Protein AF-A0A7V0ZII3-F1 (afdb_monomer)

Solvent-accessible surface area (backbone atoms only — not comparable to full-atom values): 7902 Å² total; per-residue (Å²): 130,87,81,86,51,35,45,37,91,90,30,89,72,32,81,41,67,61,47,68,81,78,48,69,80,78,48,57,56,82,49,36,37,52,38,27,61,57,27,23,54,52,50,52,54,40,45,78,70,69,39,62,24,48,25,41,31,48,4,58,27,34,44,75,68,37,43,76,84,37,81,92,17,68,93,35,63,14,68,70,0,22,47,51,73,52,56,66,39,52,44,47,34,46,57,96,53,65,54,68,77,42,32,41,32,38,67,34,35,87,34,29,70,58,55,50,51,41,52,43,53,47,34,43,77,69,76,35,58,65,91,49,56,43,69,46,68,57,61,59,82,83,119

Secondary structure (DSSP, 8-state):
-PPP-TTSTT-TT-SSSSGGGT-PPP-EEEE--S-HHHHHHHHHHHHHTT--EEEEEBPHHHHHT--TTSGGGTTTTTTSSB--SSHHHHHHHTTT--TTTSEEEEE-STTHHHHHHHHHHHHHHTT--GGG--EEE---S--

Nearest PDB structures (foldseek):
  4r3u-assembly2_B-3  TM=9.832E-01  e=4.058E-17  Aquincola tertiaricarbonis
  4r3u-assembly1_A-2  TM=9.835E-01  e=4.944E-17  Aquincola tertiaricarbonis
  8gju-assembly2_H  TM=9.829E-01  e=1.971E-16  Homo sapiens
  8gju-assembly2_L  TM=9.815E-01  e=2.925E-16  Homo sapiens
  8gju-assembly1_J  TM=9.830E-01  e=4.343E-16  Homo sapiens

Structure (mmCIF, N/CA/C/O backbone):
data_AF-A0A7V0ZII3-F1
#
_entry.id   AF-A0A7V0ZII3-F1
#
loop_
_atom_site.group_PDB
_atom_site.id
_atom_site.type_symbol
_atom_site.label_atom_id
_atom_site.label_alt_id
_atom_site.label_comp_id
_atom_site.label_asym_id
_atom_site.label_entity_id
_atom_site.label_seq_id
_atom_site.pdbx_PDB_ins_code
_atom_site.Cartn_x
_atom_site.Cartn_y
_atom_site.Cartn_z
_atom_site.occupancy
_atom_site.B_iso_or_equiv
_atom_site.auth_seq_id
_atom_site.auth_comp_id
_atom_site.auth_asym_id
_atom_site.auth_atom_id
_atom_site.pdbx_PDB_model_num
ATOM 1 N N . MET A 1 1 ? -6.774 13.533 42.116 1.00 66.19 1 MET A N 1
ATOM 2 C CA . MET A 1 1 ? -6.678 13.582 40.642 1.00 66.19 1 MET A CA 1
ATOM 3 C C . MET A 1 1 ? -7.748 12.672 40.071 1.00 66.19 1 MET A C 1
ATOM 5 O O . MET A 1 1 ? -7.823 11.521 40.484 1.00 66.19 1 MET A O 1
ATOM 9 N N . THR A 1 2 ? -8.607 13.192 39.198 1.00 77.25 2 THR A N 1
ATOM 10 C CA . THR A 1 2 ? -9.592 12.399 38.452 1.00 77.25 2 THR A CA 1
ATOM 11 C C . THR A 1 2 ? -8.835 11.398 37.584 1.00 77.25 2 THR A C 1
ATOM 13 O O . THR A 1 2 ? -7.893 11.774 36.891 1.00 77.25 2 THR A O 1
ATOM 16 N N . ARG A 1 3 ? -9.179 10.112 37.667 1.00 82.94 3 ARG A N 1
ATOM 17 C CA . ARG A 1 3 ? -8.496 9.080 36.885 1.00 82.94 3 ARG A CA 1
ATOM 18 C C . ARG A 1 3 ? -8.905 9.226 35.421 1.00 82.94 3 ARG A C 1
ATOM 20 O O . ARG A 1 3 ? -10.087 9.141 35.112 1.00 82.94 3 ARG A O 1
ATOM 27 N N . GLU A 1 4 ? -7.933 9.432 34.543 1.00 93.62 4 GLU A N 1
ATOM 28 C CA . GLU A 1 4 ? -8.178 9.498 33.102 1.00 93.62 4 GLU A CA 1
ATOM 29 C C . GLU A 1 4 ? -8.698 8.153 32.569 1.00 93.62 4 GLU A C 1
ATOM 31 O O . GLU A 1 4 ? -8.252 7.076 33.000 1.00 93.62 4 GLU A O 1
ATOM 36 N N . ASN A 1 5 ? -9.621 8.229 31.608 1.00 95.56 5 ASN A N 1
ATOM 37 C CA . ASN A 1 5 ? -10.209 7.082 30.922 1.00 95.56 5 ASN A CA 1
ATOM 38 C C . ASN A 1 5 ? -9.689 6.991 29.476 1.00 95.56 5 ASN A C 1
ATOM 40 O O . ASN A 1 5 ? -9.517 8.024 28.829 1.00 95.56 5 ASN A O 1
ATOM 44 N N . PRO A 1 6 ? -9.444 5.780 28.944 1.00 96.75 6 PRO A N 1
ATOM 45 C CA . PRO A 1 6 ? -9.131 5.611 27.526 1.00 96.75 6 PRO A CA 1
ATOM 46 C C . PRO A 1 6 ? -10.315 6.059 26.650 1.00 96.75 6 PRO A C 1
ATOM 48 O O . PRO A 1 6 ? -11.472 5.993 27.067 1.00 96.75 6 PRO A O 1
ATOM 51 N N . GLY A 1 7 ? -10.035 6.526 25.433 1.00 96.25 7 GLY A N 1
ATOM 52 C CA . GLY A 1 7 ? -11.048 7.054 24.511 1.00 96.25 7 GLY A CA 1
ATOM 53 C C . GLY A 1 7 ? -11.572 8.453 24.857 1.00 96.25 7 GLY A C 1
ATOM 54 O O . GLY A 1 7 ? -12.510 8.918 24.216 1.00 96.25 7 GLY A O 1
ATOM 55 N N . GLN A 1 8 ? -10.984 9.131 25.846 1.00 97.12 8 GLN A N 1
ATOM 56 C CA . GLN A 1 8 ? -11.331 10.500 26.231 1.00 97.12 8 GLN A CA 1
ATOM 57 C C . GLN A 1 8 ? -10.076 11.373 26.249 1.00 97.12 8 GLN A C 1
ATOM 59 O O . GLN A 1 8 ? -9.011 10.903 26.653 1.00 97.12 8 GLN A O 1
ATOM 64 N N . PHE A 1 9 ? -10.200 12.639 25.831 1.00 96.00 9 PHE A N 1
ATOM 65 C CA . PHE A 1 9 ? -9.117 13.624 25.927 1.00 96.00 9 PHE A CA 1
ATOM 66 C C . PHE A 1 9 ? -8.568 13.668 27.370 1.00 96.00 9 PHE A C 1
ATOM 68 O O . PHE A 1 9 ? -9.375 13.681 28.304 1.00 96.00 9 PHE A O 1
ATOM 75 N N . PRO A 1 10 ? -7.237 13.682 27.586 1.00 95.62 10 PRO A N 1
ATOM 76 C CA . PRO A 1 10 ? -6.158 13.883 26.605 1.00 95.62 10 PRO A CA 1
ATOM 77 C C . PRO A 1 10 ? -5.634 12.603 25.926 1.00 95.62 10 PRO A C 1
ATOM 79 O O . PRO A 1 10 ? -4.582 12.624 25.298 1.00 95.62 10 PRO A O 1
ATOM 82 N N . PHE A 1 11 ? -6.363 11.487 26.019 1.00 96.44 11 PHE A N 1
ATOM 83 C CA . PHE A 1 11 ? -6.040 10.192 25.403 1.00 96.44 11 PHE A CA 1
ATOM 84 C C . PHE A 1 11 ? -4.740 9.537 25.891 1.00 96.44 11 PHE A C 1
ATOM 86 O O . PHE A 1 11 ? -4.290 8.565 25.284 1.00 96.44 11 PHE A O 1
ATOM 93 N N . THR A 1 12 ? -4.180 9.971 27.028 1.00 96.00 12 THR A N 1
ATOM 94 C CA . THR A 1 12 ? -2.967 9.394 27.647 1.00 96.00 12 THR A CA 1
ATOM 95 C C . THR A 1 12 ? -3.036 7.872 27.782 1.00 96.00 12 THR A C 1
ATOM 97 O O . THR A 1 12 ? -2.023 7.181 27.745 1.00 96.00 12 THR A O 1
ATOM 100 N N . ARG A 1 13 ? -4.248 7.327 27.951 1.00 95.88 13 ARG A N 1
ATOM 101 C CA . ARG A 1 13 ? -4.493 5.895 28.175 1.00 95.88 13 ARG A CA 1
ATOM 102 C C . ARG A 1 13 ? -4.956 5.132 26.930 1.00 95.88 13 ARG A C 1
ATOM 104 O O . ARG A 1 13 ? -5.280 3.954 27.048 1.00 95.88 13 ARG A O 1
ATOM 111 N N . GLY A 1 14 ? -4.988 5.780 25.765 1.00 96.19 14 GLY A N 1
ATOM 112 C CA . GLY A 1 14 ? -5.394 5.197 24.487 1.00 96.19 14 GLY A CA 1
ATOM 113 C C . GLY A 1 14 ? -6.528 5.965 23.806 1.00 96.19 14 GLY A C 1
ATOM 114 O O . GLY A 1 14 ? -7.358 6.597 24.460 1.00 96.19 14 GLY A O 1
ATOM 115 N N . ILE A 1 15 ? -6.570 5.884 22.475 1.00 96.81 15 ILE A N 1
ATOM 116 C CA . ILE A 1 15 ? -7.531 6.609 21.625 1.00 96.81 15 ILE A CA 1
ATOM 117 C C . ILE A 1 15 ? -8.920 5.954 21.552 1.00 96.81 15 ILE A C 1
ATOM 119 O O . ILE A 1 15 ? -9.877 6.596 21.132 1.00 96.81 15 ILE A O 1
ATOM 123 N N . TYR A 1 16 ? -9.053 4.694 21.973 1.00 97.25 16 TYR A N 1
ATOM 124 C CA . TYR A 1 16 ? -10.317 3.952 21.985 1.00 97.25 16 TYR A CA 1
ATOM 125 C C . TYR A 1 16 ? -10.675 3.548 23.416 1.00 97.25 16 TYR A C 1
ATOM 127 O O . TYR A 1 16 ? -9.790 3.181 24.177 1.00 97.25 16 TYR A O 1
ATOM 135 N N . SER A 1 17 ? -11.956 3.559 23.788 1.00 96.94 17 SER A N 1
ATOM 136 C CA . SER A 1 17 ? -12.403 3.218 25.152 1.00 96.94 17 SER A CA 1
ATOM 137 C C . SER A 1 17 ? -12.071 1.779 25.559 1.00 96.94 17 SER A C 1
ATOM 139 O O . SER A 1 17 ? -11.628 1.520 26.677 1.00 96.94 17 SER A O 1
ATOM 141 N N . GLU A 1 18 ? -12.231 0.839 24.630 1.00 97.19 18 GLU A N 1
ATOM 142 C CA . GLU A 1 18 ? -12.026 -0.586 24.896 1.00 97.19 18 GLU A CA 1
ATOM 143 C C . GLU A 1 18 ? -10.656 -1.111 24.438 1.00 97.19 18 GLU A C 1
ATOM 145 O O . GLU A 1 18 ? -10.248 -2.194 24.859 1.00 97.19 18 GLU A O 1
ATOM 150 N N . MET A 1 19 ? -9.910 -0.335 23.639 1.00 97.25 19 MET A N 1
ATOM 151 C CA . MET A 1 19 ? -8.594 -0.700 23.093 1.00 97.25 19 MET A CA 1
ATOM 152 C C . MET A 1 19 ? -8.557 -2.167 22.608 1.00 97.25 19 MET A C 1
ATOM 154 O O . MET A 1 19 ? -9.416 -2.611 21.846 1.00 97.25 19 MET A O 1
ATOM 158 N N . TYR A 1 20 ? -7.579 -2.936 23.085 1.00 97.31 20 TYR A N 1
ATOM 159 C CA . TYR A 1 20 ? -7.330 -4.315 22.684 1.00 97.31 20 TYR A CA 1
ATOM 160 C C . TYR A 1 20 ? -8.285 -5.334 23.320 1.00 97.31 20 TYR A C 1
ATOM 162 O O . TYR A 1 20 ? -8.179 -6.515 23.008 1.00 97.31 20 TYR A O 1
ATOM 170 N N . LYS A 1 21 ? -9.238 -4.904 24.168 1.00 96.56 21 LYS A N 1
ATOM 171 C CA . LYS A 1 21 ? -10.323 -5.780 24.644 1.00 96.56 21 LYS A CA 1
ATOM 172 C C . LYS A 1 21 ? -11.307 -6.119 23.522 1.00 96.56 21 LYS A C 1
ATOM 174 O O . LYS A 1 21 ? -11.900 -7.190 23.549 1.00 96.56 21 LYS A O 1
ATOM 179 N N . THR A 1 22 ? -11.486 -5.217 22.553 1.00 96.06 22 THR A N 1
ATOM 180 C CA . THR A 1 22 ? -12.418 -5.401 21.427 1.00 96.06 22 THR A CA 1
ATOM 181 C C . THR A 1 22 ? -11.714 -5.589 20.091 1.00 96.06 22 THR A C 1
ATOM 183 O O . THR A 1 22 ? -12.215 -6.326 19.246 1.00 96.06 22 THR A O 1
ATOM 186 N N . ARG A 1 23 ? -10.565 -4.938 19.872 1.00 92.81 23 ARG A N 1
ATOM 187 C CA . ARG A 1 23 ? -9.826 -5.022 18.606 1.00 92.81 23 ARG A CA 1
ATOM 188 C C . ARG A 1 23 ? -8.326 -4.927 18.847 1.00 92.81 23 ARG A C 1
ATOM 190 O O . ARG A 1 23 ? -7.849 -3.896 19.313 1.00 92.81 23 ARG A O 1
ATOM 197 N N . LEU A 1 24 ? -7.587 -5.978 18.493 1.00 94.44 24 LEU A N 1
ATOM 198 C CA . LEU A 1 24 ? -6.121 -5.967 18.515 1.00 94.44 24 LEU A CA 1
ATOM 199 C C . LEU A 1 24 ? -5.559 -4.927 17.533 1.00 94.44 24 LEU A C 1
ATOM 201 O O . LEU A 1 24 ? -6.250 -4.468 16.622 1.00 94.44 24 LEU A O 1
ATOM 205 N N . TRP A 1 25 ? -4.294 -4.551 17.712 1.00 94.31 25 TRP A N 1
ATOM 206 C CA . TRP A 1 25 ? -3.598 -3.758 16.703 1.00 94.31 25 TRP A CA 1
ATOM 207 C C . TRP A 1 25 ? -3.485 -4.544 15.390 1.00 94.31 25 TRP A C 1
ATOM 209 O O . TRP A 1 25 ? -3.418 -5.774 15.384 1.00 94.31 25 TRP A O 1
ATOM 219 N N . THR A 1 26 ? -3.436 -3.826 14.270 1.00 91.75 26 THR A N 1
ATOM 220 C CA . THR A 1 26 ? -3.188 -4.435 12.963 1.00 91.75 26 THR A CA 1
ATOM 221 C C . THR A 1 26 ? -1.783 -5.025 12.952 1.00 91.75 26 THR A C 1
ATOM 223 O O . THR A 1 26 ? -0.799 -4.289 13.040 1.00 91.75 26 THR A O 1
ATOM 226 N N . MET A 1 27 ? -1.668 -6.345 12.812 1.00 93.56 27 MET A N 1
ATOM 227 C CA . MET A 1 27 ? -0.390 -6.956 12.457 1.00 93.56 27 MET A CA 1
ATOM 228 C C . MET A 1 27 ? -0.111 -6.591 11.004 1.00 93.56 27 MET A C 1
ATOM 230 O O . MET A 1 27 ? -0.852 -7.016 10.113 1.00 93.56 27 MET A O 1
ATOM 234 N N . ARG A 1 28 ? 0.898 -5.743 10.790 1.00 94.62 28 ARG A N 1
ATOM 235 C CA . ARG A 1 28 ? 1.256 -5.184 9.486 1.00 94.62 28 ARG A CA 1
ATOM 236 C C . ARG A 1 28 ? 2.759 -5.307 9.276 1.00 94.62 28 ARG A C 1
ATOM 238 O O . ARG A 1 28 ? 3.528 -4.569 9.884 1.00 94.62 28 ARG A O 1
ATOM 245 N N . GLN A 1 29 ? 3.159 -6.222 8.399 1.00 91.50 29 GLN A N 1
ATOM 246 C CA . GLN A 1 29 ? 4.567 -6.445 8.084 1.00 91.50 29 GLN A CA 1
ATOM 247 C C . GLN A 1 29 ? 5.001 -5.571 6.910 1.00 91.50 29 GLN A C 1
ATOM 249 O O . GLN A 1 29 ? 4.307 -5.489 5.897 1.00 91.50 29 GLN A O 1
ATOM 254 N N . TYR A 1 30 ? 6.159 -4.932 7.065 1.00 90.94 30 TYR A N 1
ATOM 255 C CA . TYR A 1 30 ? 6.830 -4.195 6.001 1.00 90.94 30 TYR A CA 1
ATOM 256 C C . TYR A 1 30 ? 7.547 -5.168 5.070 1.00 90.94 30 TYR A C 1
ATOM 258 O O . TYR A 1 30 ? 8.379 -5.958 5.521 1.00 90.94 30 TYR A O 1
ATOM 266 N N . ALA A 1 31 ? 7.172 -5.161 3.793 1.00 89.19 31 ALA A N 1
ATOM 267 C CA . ALA A 1 31 ? 7.679 -6.096 2.805 1.00 89.19 31 ALA A CA 1
ATOM 268 C C . ALA A 1 31 ? 7.657 -5.506 1.387 1.00 89.19 31 ALA A C 1
ATOM 270 O O . ALA A 1 31 ? 6.770 -4.745 1.000 1.00 89.19 31 ALA A O 1
ATOM 271 N N . GLY A 1 32 ? 8.635 -5.924 0.599 1.00 79.62 32 GLY A N 1
ATOM 272 C CA . GLY A 1 32 ? 8.834 -5.558 -0.798 1.00 79.62 32 GLY A CA 1
ATOM 273 C C . GLY A 1 32 ? 10.307 -5.773 -1.107 1.00 79.62 32 GLY A C 1
ATOM 274 O O . GLY A 1 32 ? 11.151 -5.280 -0.364 1.00 79.62 32 GLY A O 1
ATOM 275 N N . PHE A 1 33 ? 10.620 -6.594 -2.103 1.00 83.75 33 PHE A N 1
ATOM 276 C CA . PHE A 1 33 ? 11.992 -6.827 -2.557 1.00 83.75 33 PHE A CA 1
ATOM 277 C C . PHE A 1 33 ? 11.974 -7.472 -3.943 1.00 83.75 33 PHE A C 1
ATOM 279 O O . PHE A 1 33 ? 11.030 -8.183 -4.291 1.00 83.75 33 PHE A O 1
ATOM 286 N N . THR A 1 34 ? 13.041 -7.263 -4.712 1.00 92.06 34 THR A N 1
ATOM 287 C CA . THR A 1 34 ? 13.232 -7.868 -6.033 1.00 92.06 34 THR A CA 1
ATOM 288 C C . THR A 1 34 ? 12.222 -7.361 -7.064 1.00 92.06 34 THR A C 1
ATOM 290 O O . THR A 1 34 ? 12.422 -6.270 -7.580 1.00 92.06 34 THR A O 1
ATOM 293 N N .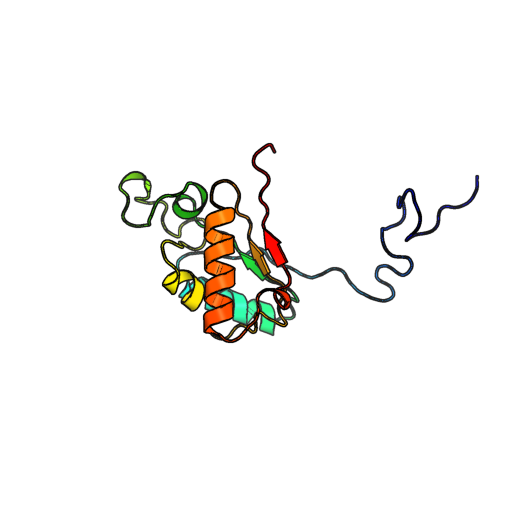 THR A 1 35 ? 11.165 -8.103 -7.393 1.00 96.88 35 THR A N 1
ATOM 294 C CA . THR A 1 35 ? 10.190 -7.719 -8.428 1.00 96.88 35 THR A CA 1
ATOM 295 C C . THR A 1 35 ? 8.785 -7.616 -7.848 1.00 96.88 35 THR A C 1
ATOM 297 O O . THR A 1 35 ? 8.531 -8.031 -6.707 1.00 96.88 35 THR A O 1
ATOM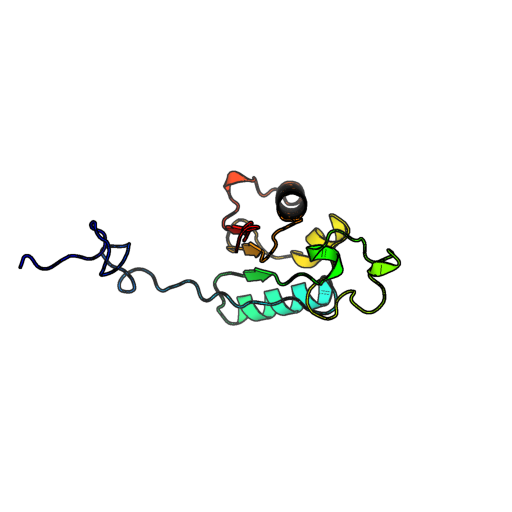 300 N N . ALA A 1 36 ? 7.854 -7.080 -8.638 1.00 97.50 36 ALA A N 1
ATOM 301 C CA . ALA A 1 36 ? 6.443 -7.035 -8.279 1.00 97.50 36 ALA A CA 1
ATOM 302 C C . ALA A 1 36 ? 5.866 -8.444 -8.043 1.00 97.50 36 ALA A C 1
ATOM 304 O O . ALA A 1 36 ? 5.124 -8.643 -7.083 1.00 97.50 36 ALA A O 1
ATOM 305 N N . GLU A 1 37 ? 6.260 -9.449 -8.833 1.00 97.81 37 GLU A N 1
ATOM 306 C CA . GLU A 1 37 ? 5.808 -10.838 -8.685 1.00 97.81 37 GLU A CA 1
ATOM 307 C C . GLU A 1 37 ? 6.311 -11.482 -7.392 1.00 97.81 37 GLU A C 1
ATOM 309 O O . GLU A 1 37 ? 5.538 -12.128 -6.681 1.00 97.81 37 GLU A O 1
ATOM 314 N N . GLU A 1 38 ? 7.597 -11.325 -7.068 1.00 97.06 38 GLU A N 1
ATOM 315 C CA . GLU A 1 38 ? 8.163 -11.878 -5.830 1.00 97.06 38 GLU A CA 1
ATOM 316 C C . GLU A 1 38 ? 7.577 -11.182 -4.596 1.00 97.06 38 GLU A C 1
ATOM 318 O O . GLU A 1 38 ? 7.227 -11.835 -3.606 1.00 97.06 38 GLU A O 1
ATOM 323 N N . SER A 1 39 ? 7.356 -9.869 -4.685 1.00 97.69 39 SER A N 1
ATOM 324 C CA . SER A 1 39 ? 6.670 -9.106 -3.642 1.00 97.69 39 SER A CA 1
ATOM 325 C C . SER A 1 39 ? 5.204 -9.541 -3.487 1.00 97.69 39 SER A C 1
ATOM 327 O O . SER A 1 39 ? 4.761 -9.765 -2.360 1.00 97.69 39 SER A O 1
ATOM 329 N N . ASN A 1 40 ? 4.473 -9.786 -4.582 1.00 97.81 40 ASN A N 1
ATOM 330 C CA . ASN A 1 40 ? 3.112 -10.336 -4.549 1.00 97.81 40 ASN A CA 1
ATOM 331 C C . ASN A 1 40 ? 3.064 -11.716 -3.874 1.00 97.81 40 ASN A C 1
ATOM 333 O O . ASN A 1 40 ? 2.246 -11.942 -2.978 1.00 97.81 40 ASN A O 1
ATOM 337 N N . LYS A 1 41 ? 3.974 -12.632 -4.243 1.00 97.50 41 LYS A N 1
ATOM 338 C CA . LYS A 1 41 ? 4.096 -13.954 -3.600 1.00 97.50 41 LYS A CA 1
ATOM 339 C C . LYS A 1 41 ? 4.326 -13.812 -2.098 1.00 97.50 41 LYS A C 1
ATOM 341 O O . LYS A 1 41 ? 3.693 -14.508 -1.301 1.00 97.50 41 LYS A O 1
ATOM 346 N N . ARG A 1 42 ? 5.194 -12.877 -1.696 1.00 96.56 42 ARG A N 1
ATOM 347 C CA . ARG A 1 42 ? 5.449 -12.578 -0.285 1.00 96.56 42 ARG A CA 1
ATOM 348 C C . ARG A 1 42 ? 4.204 -12.035 0.417 1.00 96.56 42 ARG A C 1
ATOM 350 O O . ARG A 1 42 ? 3.949 -12.435 1.550 1.00 96.56 42 ARG A O 1
ATOM 357 N N . TYR A 1 43 ? 3.431 -11.162 -0.221 1.00 96.88 43 TYR A N 1
ATOM 358 C CA . TYR A 1 43 ? 2.196 -10.620 0.350 1.00 96.88 43 TYR A CA 1
ATOM 359 C C . TYR A 1 43 ? 1.147 -11.700 0.573 1.00 96.88 43 TYR A C 1
ATOM 361 O O . TYR A 1 43 ? 0.618 -11.790 1.678 1.00 96.88 43 TYR A O 1
ATOM 369 N N . LYS A 1 44 ? 0.919 -12.57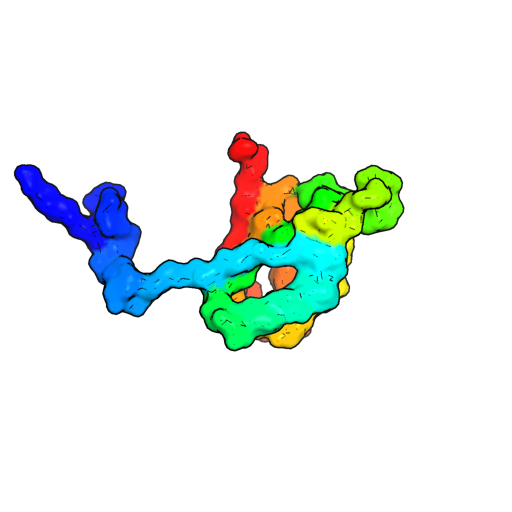0 -0.414 1.00 96.81 44 LYS A N 1
ATOM 370 C CA . LYS A 1 44 ? 0.020 -13.725 -0.278 1.00 96.81 44 LYS A CA 1
ATOM 371 C C . LYS A 1 44 ? 0.445 -14.628 0.879 1.00 96.81 44 LYS A C 1
ATOM 373 O O . LYS A 1 44 ? -0.350 -14.872 1.777 1.00 96.81 44 LYS A O 1
ATOM 378 N N . TYR A 1 45 ? 1.733 -14.978 0.953 1.00 96.50 45 TYR A N 1
ATOM 379 C CA . TYR A 1 45 ? 2.275 -15.739 2.083 1.00 96.50 45 TYR A CA 1
ATOM 380 C C . TYR A 1 45 ? 2.000 -15.065 3.438 1.00 96.50 45 TYR A C 1
ATOM 382 O O . TYR A 1 45 ? 1.642 -15.736 4.402 1.00 96.50 45 TYR A O 1
ATOM 390 N N . LEU A 1 46 ? 2.183 -13.745 3.545 1.00 95.69 46 LEU A N 1
ATOM 391 C CA . LEU A 1 46 ? 1.938 -13.020 4.795 1.00 95.69 46 LEU A CA 1
ATOM 392 C C . LEU A 1 46 ? 0.454 -13.042 5.184 1.00 95.69 46 LEU A C 1
ATOM 394 O O . LEU A 1 46 ? 0.145 -13.298 6.348 1.00 95.69 46 LEU A O 1
ATOM 398 N N . LEU A 1 47 ? -0.444 -12.803 4.225 1.00 94.12 47 LEU A N 1
ATOM 399 C CA . LEU A 1 47 ? -1.893 -12.854 4.435 1.00 94.12 47 LEU A CA 1
ATOM 400 C C . LEU A 1 47 ? -2.336 -14.256 4.881 1.00 94.12 47 LEU A C 1
ATOM 402 O O . LEU A 1 47 ? -3.041 -14.380 5.883 1.00 94.12 47 LEU A O 1
ATOM 406 N N . ASP A 1 48 ? -1.832 -15.305 4.225 1.00 95.75 48 ASP A N 1
ATOM 407 C CA . ASP A 1 48 ? -2.115 -16.707 4.569 1.00 95.75 48 ASP A CA 1
ATOM 408 C C . ASP A 1 48 ? -1.623 -17.083 5.978 1.00 95.75 48 ASP A C 1
ATOM 410 O O . ASP A 1 48 ? -2.172 -17.977 6.620 1.00 95.75 48 ASP A O 1
ATOM 414 N N . ASN A 1 49 ? -0.609 -16.377 6.491 1.00 95.31 49 ASN A N 1
ATOM 415 C CA . ASN A 1 49 ? -0.053 -16.567 7.835 1.00 95.31 49 ASN A CA 1
ATOM 416 C C . ASN A 1 49 ? -0.606 -15.566 8.871 1.00 95.31 49 ASN A C 1
ATOM 418 O O . ASN A 1 49 ? -0.010 -15.373 9.932 1.00 95.31 49 ASN A O 1
ATOM 422 N N . GLY A 1 50 ? -1.754 -14.937 8.593 1.00 90.62 50 GLY A N 1
ATOM 423 C CA . GLY A 1 50 ? -2.513 -14.160 9.578 1.00 90.62 50 GLY A CA 1
ATOM 424 C C . GLY A 1 50 ? -2.144 -12.679 9.678 1.00 90.62 50 GLY A C 1
ATOM 425 O O . GLY A 1 50 ? -2.605 -11.993 10.594 1.00 90.62 50 GLY A O 1
ATOM 426 N N . VAL A 1 51 ? -1.343 -12.149 8.748 1.00 91.50 51 VAL A N 1
ATOM 427 C CA . VAL A 1 51 ? -1.136 -10.699 8.640 1.00 91.50 51 VAL A CA 1
ATOM 428 C C . VAL A 1 51 ? -2.432 -10.039 8.167 1.00 91.50 51 VAL A C 1
ATOM 430 O O . VAL A 1 51 ? -2.994 -10.387 7.137 1.00 91.50 51 VAL A O 1
ATOM 433 N N . SER A 1 52 ? -2.900 -9.050 8.925 1.00 85.56 52 SER A N 1
ATOM 434 C CA . SER A 1 52 ? -4.180 -8.356 8.691 1.00 85.56 52 SER A CA 1
ATOM 435 C C . SER A 1 52 ? -4.073 -7.093 7.820 1.00 85.56 52 SER A C 1
ATOM 437 O O . SER A 1 52 ? -5.077 -6.445 7.527 1.00 85.56 52 SER A O 1
ATOM 439 N N . GLY A 1 53 ? -2.858 -6.703 7.429 1.00 92.62 53 GLY A N 1
ATOM 440 C CA . GLY A 1 53 ? -2.617 -5.571 6.540 1.00 92.62 53 GLY A CA 1
ATOM 441 C C . GLY A 1 53 ? -1.214 -5.590 5.942 1.00 92.62 53 GLY A C 1
ATOM 442 O O . GLY A 1 53 ? -0.262 -6.038 6.575 1.00 92.62 53 GLY A O 1
ATOM 443 N N . LEU A 1 54 ? -1.074 -5.071 4.727 1.00 95.19 54 LEU A N 1
ATOM 444 C CA . LEU A 1 54 ? 0.194 -5.047 3.996 1.00 95.19 54 LEU A CA 1
ATOM 445 C C . LEU A 1 54 ? 0.907 -3.707 4.174 1.00 95.19 54 LEU A C 1
ATOM 447 O O . LEU A 1 54 ? 0.256 -2.672 4.314 1.00 95.19 54 LEU A O 1
ATOM 451 N N . SER A 1 55 ? 2.237 -3.701 4.186 1.00 96.31 55 SER A N 1
ATOM 452 C CA . SER A 1 55 ? 3.020 -2.467 4.102 1.00 96.31 55 SER A CA 1
ATOM 453 C C . SER A 1 55 ? 4.088 -2.610 3.028 1.00 96.31 55 SER A C 1
ATOM 455 O O . SER A 1 55 ? 4.952 -3.477 3.137 1.00 96.31 55 SER A O 1
ATOM 457 N N . VAL A 1 56 ? 3.983 -1.788 1.987 1.00 97.69 56 VAL A N 1
ATOM 458 C CA . VAL A 1 56 ? 4.799 -1.852 0.774 1.00 97.69 56 VAL A CA 1
ATOM 459 C C . VAL A 1 56 ? 6.084 -1.061 0.965 1.00 97.69 56 VAL A C 1
ATOM 461 O O . VAL A 1 56 ? 6.042 0.131 1.284 1.00 97.69 56 VAL A O 1
ATOM 464 N N . ALA A 1 57 ? 7.208 -1.740 0.738 1.00 97.75 57 ALA A N 1
ATOM 465 C CA . ALA A 1 57 ? 8.534 -1.150 0.625 1.00 97.75 57 ALA A CA 1
ATOM 466 C C . ALA A 1 57 ? 8.894 -0.958 -0.850 1.00 97.75 57 ALA A C 1
ATOM 468 O O . ALA A 1 57 ? 8.998 -1.949 -1.569 1.00 97.75 57 ALA A O 1
ATOM 469 N N . PHE A 1 58 ? 9.103 0.282 -1.289 1.00 98.31 58 PHE A N 1
ATOM 470 C CA . PHE A 1 58 ? 9.523 0.593 -2.660 1.00 98.31 58 PHE A CA 1
ATOM 471 C C . PHE A 1 58 ? 11.042 0.666 -2.771 1.00 98.31 58 PHE A C 1
ATOM 473 O O . PHE A 1 58 ? 11.727 0.970 -1.793 1.00 98.31 58 PHE A O 1
ATOM 480 N N . ASP A 1 59 ? 11.583 0.377 -3.948 1.00 98.00 59 ASP A N 1
ATOM 481 C CA . ASP A 1 59 ? 13.013 0.537 -4.190 1.00 98.00 59 ASP A CA 1
ATOM 482 C C . ASP A 1 59 ? 13.435 2.017 -4.224 1.00 98.00 59 ASP A C 1
ATOM 484 O O . ASP A 1 59 ? 12.608 2.930 -4.150 1.00 98.00 59 ASP A O 1
ATOM 488 N N . LEU A 1 60 ? 14.746 2.268 -4.263 1.00 97.75 60 LEU A N 1
ATOM 489 C CA . LEU A 1 60 ? 15.258 3.635 -4.238 1.00 97.75 60 LEU A CA 1
ATOM 490 C C . LEU A 1 60 ? 14.826 4.447 -5.479 1.00 97.75 60 LEU A C 1
ATOM 492 O O . LEU A 1 60 ? 14.322 5.550 -5.265 1.00 97.75 60 LEU A O 1
ATOM 496 N N . PRO A 1 61 ? 14.944 3.943 -6.728 1.00 98.38 61 PRO A N 1
ATOM 497 C CA . PRO A 1 61 ? 14.457 4.641 -7.923 1.00 98.38 61 PRO A CA 1
ATOM 498 C C . PRO A 1 61 ? 12.995 5.096 -7.826 1.00 98.38 61 PRO A C 1
ATOM 500 O O . PRO A 1 61 ? 12.717 6.283 -8.000 1.00 98.38 61 PRO A O 1
ATOM 503 N N . THR A 1 62 ? 12.081 4.207 -7.421 1.00 98.44 62 THR A N 1
ATOM 504 C CA . THR A 1 62 ? 10.655 4.533 -7.236 1.00 98.44 62 THR A CA 1
ATOM 505 C C . THR A 1 62 ? 10.458 5.633 -6.187 1.00 98.44 62 THR A C 1
ATOM 507 O O . THR A 1 62 ? 9.626 6.532 -6.347 1.00 98.44 62 THR A O 1
ATOM 510 N N . GLN A 1 63 ? 11.235 5.593 -5.097 1.00 98.06 63 GLN A N 1
ATOM 511 C CA . GLN A 1 63 ? 11.160 6.587 -4.022 1.00 98.06 63 GLN A CA 1
ATOM 512 C C . GLN A 1 63 ? 11.609 7.985 -4.454 1.00 98.06 63 GLN A C 1
ATOM 514 O O . GLN A 1 63 ? 11.067 8.972 -3.949 1.00 98.06 63 GLN A O 1
ATOM 519 N N . ILE A 1 64 ? 12.585 8.072 -5.360 1.00 97.31 64 ILE A N 1
ATOM 520 C CA . ILE A 1 64 ? 13.168 9.341 -5.820 1.00 97.31 64 ILE A CA 1
ATOM 521 C C . ILE A 1 64 ? 12.668 9.785 -7.202 1.00 97.31 64 ILE A C 1
ATOM 523 O O . ILE A 1 64 ? 13.063 10.851 -7.664 1.00 97.31 64 ILE A O 1
ATOM 527 N N . GLY A 1 65 ? 11.767 9.020 -7.824 1.00 97.88 65 GLY A N 1
ATOM 528 C CA . GLY A 1 65 ? 11.074 9.404 -9.056 1.00 97.88 65 GLY A CA 1
ATOM 529 C C . GLY A 1 65 ? 11.825 9.096 -10.345 1.00 97.88 65 GLY A C 1
ATOM 530 O O . GLY A 1 65 ? 11.682 9.842 -11.309 1.00 97.88 65 GLY A O 1
ATOM 531 N N . TYR A 1 66 ? 12.604 8.015 -10.364 1.00 98.50 66 TYR A N 1
ATOM 532 C CA . TYR A 1 66 ? 13.193 7.482 -11.588 1.00 98.50 66 TYR A CA 1
ATOM 533 C C . TYR A 1 66 ? 12.513 6.186 -12.014 1.00 98.50 66 TYR A C 1
ATOM 535 O O . TYR A 1 66 ? 12.261 5.309 -11.185 1.00 98.50 66 TYR A O 1
ATOM 543 N N . ASP A 1 67 ? 12.302 6.056 -13.321 1.00 98.44 67 ASP A N 1
ATOM 544 C CA . ASP A 1 67 ? 11.952 4.786 -13.944 1.00 98.44 67 ASP A CA 1
ATOM 545 C C . ASP A 1 67 ? 13.139 3.816 -13.900 1.00 98.44 67 ASP A C 1
ATOM 547 O O . ASP A 1 67 ? 14.304 4.211 -13.778 1.00 98.44 67 ASP A O 1
ATOM 551 N N . SER A 1 68 ? 12.839 2.521 -13.991 1.00 98.00 68 SER A N 1
ATOM 552 C CA . SER A 1 68 ? 13.830 1.451 -13.817 1.00 98.00 68 SER A CA 1
ATOM 553 C C . SER A 1 68 ? 14.924 1.435 -14.894 1.00 98.00 68 SER A C 1
ATOM 555 O O . SER A 1 68 ? 15.988 0.858 -14.674 1.00 98.00 68 SER A O 1
ATOM 557 N N . ASP A 1 69 ? 14.681 2.046 -16.055 1.00 97.81 69 ASP A N 1
ATOM 558 C CA . ASP A 1 69 ? 15.630 2.168 -17.168 1.00 97.81 69 ASP A CA 1
ATOM 559 C C . ASP A 1 69 ? 16.432 3.482 -17.152 1.00 97.81 69 ASP A C 1
ATOM 561 O O . ASP A 1 69 ? 17.328 3.675 -17.979 1.00 97.81 69 ASP A O 1
ATOM 565 N N . HIS A 1 70 ? 16.167 4.374 -16.193 1.00 98.44 70 HIS A N 1
ATOM 566 C CA . HIS A 1 70 ? 16.903 5.621 -16.051 1.00 98.44 70 HIS A CA 1
ATOM 567 C C . HIS A 1 70 ? 18.352 5.361 -15.603 1.00 98.44 70 HIS A C 1
ATOM 569 O O . HIS A 1 70 ? 18.610 4.546 -14.719 1.00 98.44 70 HIS A O 1
ATOM 575 N N . GLU A 1 71 ? 19.320 6.113 -16.139 1.00 97.94 71 GLU A N 1
ATOM 576 C CA . GLU A 1 71 ? 20.754 5.927 -15.842 1.00 97.94 71 GLU A CA 1
ATOM 577 C C . GLU A 1 71 ? 21.057 5.970 -14.331 1.00 97.94 71 GLU A C 1
ATOM 579 O O . GLU A 1 71 ? 21.793 5.135 -13.807 1.00 97.94 71 GLU A O 1
ATOM 584 N N . MET A 1 72 ? 20.410 6.889 -13.606 1.00 97.19 72 MET A N 1
ATOM 585 C CA . MET A 1 72 ? 20.539 7.031 -12.145 1.00 97.19 72 MET A CA 1
ATOM 586 C C . MET A 1 72 ? 19.936 5.872 -11.331 1.00 97.19 72 MET A C 1
ATOM 588 O O . MET A 1 72 ? 20.187 5.794 -10.130 1.00 97.19 72 MET A O 1
ATOM 592 N N . ALA A 1 73 ? 19.130 5.000 -11.943 1.00 97.75 73 ALA A N 1
ATOM 593 C CA . ALA A 1 73 ? 18.529 3.842 -11.281 1.00 97.75 73 ALA A CA 1
ATOM 594 C C . ALA A 1 73 ? 19.433 2.597 -11.315 1.00 97.75 73 ALA A C 1
ATOM 596 O O . ALA A 1 73 ? 19.202 1.636 -10.571 1.00 97.75 73 ALA A O 1
ATOM 597 N N . LEU A 1 74 ? 20.469 2.598 -12.163 1.00 96.62 74 LEU A N 1
ATOM 598 C CA . LEU A 1 74 ? 21.319 1.438 -12.405 1.00 96.62 74 LEU A CA 1
ATOM 599 C C . LEU A 1 74 ? 21.933 0.900 -11.102 1.00 96.62 74 LEU A C 1
ATOM 601 O O . LEU A 1 74 ? 22.640 1.599 -10.381 1.00 96.62 74 LEU A O 1
ATOM 605 N N . GLY A 1 75 ? 21.687 -0.382 -10.821 1.00 96.25 75 GLY A N 1
ATOM 606 C CA . GLY A 1 75 ? 22.206 -1.068 -9.633 1.00 96.25 75 GLY A CA 1
ATOM 607 C C . GLY A 1 75 ? 21.377 -0.889 -8.355 1.00 96.25 75 GLY A C 1
ATOM 608 O O . GLY A 1 75 ? 21.699 -1.521 -7.347 1.00 96.25 75 GLY A O 1
ATOM 609 N N . GLU A 1 76 ? 20.308 -0.089 -8.391 1.00 97.50 76 GLU A N 1
ATOM 610 C CA . GLU A 1 76 ? 19.400 0.125 -7.254 1.00 97.50 76 GLU A CA 1
ATOM 611 C C . GLU A 1 76 ? 17.984 -0.432 -7.488 1.00 97.50 76 GLU A C 1
ATOM 613 O O . GLU A 1 76 ? 17.245 -0.638 -6.520 1.00 97.50 76 GLU A O 1
ATOM 618 N N . VAL A 1 77 ? 17.637 -0.754 -8.743 1.00 97.94 77 VAL A N 1
ATOM 619 C CA . VAL A 1 77 ? 16.352 -1.369 -9.120 1.00 97.94 77 VAL A CA 1
ATOM 620 C C . VAL A 1 77 ? 16.107 -2.653 -8.323 1.00 97.94 77 VAL A C 1
ATOM 622 O O . VAL A 1 77 ? 16.901 -3.595 -8.369 1.00 97.94 77 VAL A O 1
ATOM 625 N N . GLY A 1 78 ? 15.006 -2.692 -7.571 1.00 97.00 78 GLY A N 1
ATOM 626 C CA . GLY A 1 78 ? 14.566 -3.873 -6.820 1.00 97.00 78 GLY A CA 1
ATOM 627 C C . GLY A 1 78 ? 15.442 -4.298 -5.631 1.00 97.00 78 GLY A C 1
ATOM 628 O O . GLY A 1 78 ? 15.183 -5.324 -4.995 1.00 97.00 78 GLY A O 1
ATOM 629 N N . LYS A 1 79 ? 16.495 -3.540 -5.306 1.00 96.19 79 LYS A N 1
ATOM 630 C CA . LYS A 1 79 ? 17.508 -3.931 -4.309 1.00 96.19 79 LYS A CA 1
ATOM 631 C C . LYS A 1 79 ? 17.023 -3.811 -2.868 1.00 96.19 79 LYS A C 1
ATOM 633 O O . LYS A 1 79 ? 17.339 -4.657 -2.034 1.00 96.19 79 LYS A O 1
ATOM 638 N N . VAL A 1 80 ? 16.274 -2.750 -2.574 1.00 95.81 80 VAL A N 1
ATOM 639 C CA . VAL A 1 80 ? 15.804 -2.409 -1.214 1.00 95.81 80 VAL A CA 1
ATOM 640 C C . VAL A 1 80 ? 14.281 -2.375 -1.088 1.00 95.81 80 VAL A C 1
ATOM 642 O O . VAL A 1 80 ? 13.753 -2.033 -0.033 1.00 95.81 80 VAL A O 1
ATOM 645 N N . GLY A 1 81 ? 13.574 -2.722 -2.160 1.00 97.25 81 GLY A N 1
ATOM 646 C CA . GLY A 1 81 ? 12.124 -2.661 -2.238 1.00 97.25 81 GLY A CA 1
ATOM 647 C C . GLY A 1 81 ? 11.625 -3.156 -3.586 1.00 97.25 81 GLY A C 1
ATOM 648 O O . GLY A 1 81 ? 12.410 -3.651 -4.391 1.00 97.25 81 GLY A O 1
ATOM 649 N N . VAL A 1 82 ? 10.323 -3.044 -3.822 1.00 98.12 82 VAL A N 1
ATOM 650 C CA . VAL A 1 82 ? 9.720 -3.340 -5.123 1.00 98.12 82 VAL A CA 1
ATOM 651 C C . VAL A 1 82 ? 9.918 -2.156 -6.088 1.00 98.12 82 VAL A C 1
ATOM 653 O O . VAL A 1 82 ? 9.658 -1.019 -5.680 1.00 98.12 82 VAL A O 1
ATOM 656 N N . PRO A 1 83 ? 10.371 -2.385 -7.333 1.00 98.19 83 PRO A N 1
ATOM 657 C CA . PRO A 1 83 ? 10.395 -1.368 -8.380 1.00 98.19 83 PRO A CA 1
ATOM 658 C C . PRO A 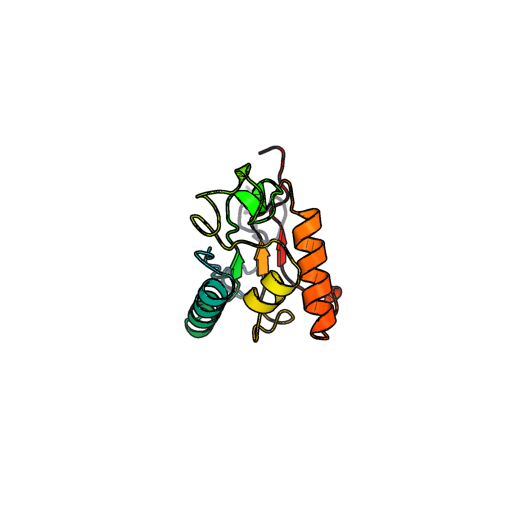1 83 ? 8.984 -1.161 -8.930 1.00 98.19 83 PRO A C 1
ATOM 660 O O . PRO A 1 83 ? 8.308 -2.138 -9.247 1.00 98.19 83 PRO A O 1
ATOM 663 N N . ILE A 1 84 ? 8.544 0.092 -9.049 1.00 98.38 84 ILE A N 1
ATOM 664 C CA . ILE A 1 84 ? 7.282 0.471 -9.695 1.00 98.38 84 ILE A CA 1
ATOM 665 C C . ILE A 1 84 ? 7.572 1.633 -10.640 1.00 98.38 84 ILE A C 1
ATOM 667 O O . ILE A 1 84 ? 7.856 2.741 -10.190 1.00 98.38 84 ILE A O 1
ATOM 671 N N . SER A 1 85 ? 7.473 1.389 -11.943 1.00 97.94 85 SER A N 1
ATOM 672 C CA . SER A 1 85 ? 7.612 2.424 -12.978 1.00 97.94 85 SER A CA 1
ATOM 673 C C . SER A 1 85 ? 6.280 2.691 -13.687 1.00 97.94 85 SER A C 1
ATOM 675 O O . SER A 1 85 ? 6.053 3.766 -14.233 1.00 97.94 85 SER A O 1
ATOM 677 N N . THR A 1 86 ? 5.355 1.731 -13.646 1.00 97.88 86 THR A N 1
ATOM 678 C CA . THR A 1 86 ? 4.101 1.762 -14.404 1.00 97.88 86 THR A CA 1
ATOM 679 C C . THR A 1 86 ? 2.907 1.284 -13.574 1.00 97.88 86 THR A C 1
ATOM 681 O O . THR A 1 86 ? 3.045 0.801 -12.446 1.00 97.88 86 THR A O 1
ATOM 684 N N . ILE A 1 87 ? 1.699 1.418 -14.131 1.00 97.56 87 ILE A N 1
ATOM 685 C CA . ILE A 1 87 ? 0.499 0.853 -13.504 1.00 97.56 87 ILE A CA 1
ATOM 686 C C . ILE A 1 87 ? 0.511 -0.678 -13.563 1.00 97.56 87 ILE A C 1
ATOM 688 O O . ILE A 1 87 ? 0.039 -1.321 -12.628 1.00 97.56 87 ILE A O 1
ATOM 692 N N . GLU A 1 88 ? 1.084 -1.257 -14.618 1.00 97.69 88 GLU A N 1
ATOM 693 C CA . GLU A 1 88 ? 1.208 -2.700 -14.806 1.00 97.69 88 GLU A CA 1
ATOM 694 C C . GLU A 1 88 ? 2.007 -3.341 -13.661 1.00 97.69 88 GLU A C 1
ATOM 696 O O . GLU A 1 88 ? 1.611 -4.388 -13.147 1.00 97.69 88 GLU A O 1
ATOM 701 N N . ASP A 1 89 ? 3.061 -2.677 -13.173 1.00 97.88 89 ASP A N 1
ATOM 702 C CA . ASP A 1 89 ? 3.838 -3.157 -12.022 1.00 97.88 89 ASP A CA 1
ATOM 703 C C . ASP A 1 89 ? 2.983 -3.227 -10.746 1.00 97.88 89 ASP A C 1
ATOM 705 O O . ASP A 1 89 ? 3.061 -4.188 -9.977 1.00 97.88 89 ASP A O 1
ATOM 709 N N . LEU A 1 90 ? 2.118 -2.230 -10.526 1.00 96.50 90 LEU A N 1
ATOM 710 C CA . LEU A 1 90 ? 1.191 -2.205 -9.391 1.00 96.50 90 LEU A CA 1
ATOM 711 C C . LEU A 1 90 ? 0.083 -3.256 -9.518 1.00 96.50 90 LEU A C 1
ATOM 713 O O . LEU A 1 90 ? -0.289 -3.879 -8.522 1.00 96.50 90 LEU A O 1
ATOM 717 N N . GLU A 1 91 ? -0.418 -3.489 -10.730 1.00 96.94 91 GLU A N 1
ATOM 718 C CA . GLU A 1 91 ? -1.374 -4.564 -11.008 1.00 96.94 91 GLU A CA 1
ATOM 719 C C . GLU A 1 91 ? -0.763 -5.939 -10.721 1.00 96.94 91 GLU A C 1
ATOM 721 O O . GLU A 1 91 ? -1.409 -6.781 -10.098 1.00 96.94 91 GLU A O 1
ATOM 726 N N . ILE A 1 92 ? 0.500 -6.158 -11.099 1.00 97.75 92 ILE A N 1
ATOM 727 C CA . ILE A 1 92 ? 1.238 -7.379 -10.762 1.00 97.75 92 ILE A CA 1
ATOM 728 C C . ILE A 1 92 ? 1.430 -7.486 -9.245 1.00 97.75 92 ILE A C 1
ATOM 730 O O . ILE A 1 92 ? 1.162 -8.541 -8.661 1.00 97.75 92 ILE A O 1
ATOM 734 N N . LEU A 1 93 ? 1.846 -6.395 -8.593 1.00 97.62 93 LEU A N 1
ATOM 735 C CA . LEU A 1 93 ? 2.108 -6.354 -7.155 1.00 97.62 93 LEU A CA 1
ATOM 736 C C . LEU A 1 93 ? 0.877 -6.758 -6.332 1.00 97.62 93 LEU A C 1
ATOM 738 O O . LEU A 1 93 ? 0.999 -7.491 -5.345 1.00 97.62 93 LEU A O 1
ATOM 742 N N . PHE A 1 94 ? -0.311 -6.319 -6.748 1.00 96.88 94 PHE A N 1
ATOM 743 C CA . PHE A 1 94 ? -1.575 -6.587 -6.057 1.00 96.88 94 PHE A CA 1
ATOM 744 C C . PHE A 1 94 ? -2.439 -7.668 -6.708 1.00 96.88 94 PHE A C 1
ATOM 746 O O . PHE A 1 94 ? -3.575 -7.890 -6.284 1.00 96.88 94 PHE A O 1
ATOM 753 N N . LYS A 1 95 ? -1.898 -8.401 -7.682 1.00 97.06 95 LYS A N 1
ATOM 754 C CA . LYS A 1 95 ? -2.611 -9.478 -8.364 1.00 97.06 95 LYS A CA 1
ATOM 755 C C . LYS A 1 95 ? -3.177 -10.498 -7.371 1.00 97.06 95 LYS A C 1
ATOM 757 O O . LYS A 1 95 ? -2.447 -11.052 -6.545 1.00 97.06 95 LYS A O 1
ATOM 762 N N . ASP A 1 96 ? -4.475 -10.770 -7.488 1.00 95.56 96 ASP A N 1
ATOM 763 C CA . ASP A 1 96 ? -5.269 -11.649 -6.615 1.00 95.56 96 ASP A CA 1
ATOM 764 C C . ASP A 1 96 ? -5.271 -11.253 -5.120 1.00 95.56 96 ASP A C 1
ATOM 766 O O . ASP A 1 96 ? -5.482 -12.105 -4.256 1.00 95.56 96 ASP A O 1
ATOM 770 N N . ILE A 1 97 ? -5.033 -9.978 -4.790 1.00 95.00 97 ILE A N 1
ATOM 771 C CA . ILE A 1 97 ? -5.182 -9.441 -3.429 1.00 95.00 97 ILE A CA 1
ATOM 772 C C . ILE A 1 97 ? -6.478 -8.610 -3.363 1.00 95.00 97 ILE A C 1
ATOM 774 O O . ILE A 1 97 ? -6.626 -7.656 -4.126 1.00 95.00 97 ILE A O 1
ATOM 778 N N . PRO A 1 98 ? -7.425 -8.919 -2.456 1.00 93.81 98 PRO A N 1
ATOM 779 C CA . PRO A 1 98 ? -8.701 -8.206 -2.371 1.00 93.81 98 PRO A CA 1
ATOM 780 C C . PRO A 1 98 ? -8.543 -6.839 -1.677 1.00 93.81 98 PRO A C 1
ATOM 782 O O . PRO A 1 98 ? -8.658 -6.722 -0.452 1.00 93.81 98 PRO A O 1
ATOM 785 N N . LEU A 1 99 ? -8.268 -5.794 -2.466 1.00 94.94 99 LEU A N 1
ATOM 786 C CA . LEU A 1 99 ? -7.946 -4.433 -1.996 1.00 94.94 99 LEU A CA 1
ATOM 787 C C . LEU A 1 99 ? -9.073 -3.718 -1.224 1.00 94.94 99 LEU A C 1
ATOM 789 O O . LEU A 1 99 ? -8.818 -2.738 -0.526 1.00 94.94 99 LEU A O 1
ATOM 793 N N . ASP A 1 100 ? -10.313 -4.195 -1.317 1.00 94.50 100 ASP A N 1
ATOM 794 C CA . ASP A 1 100 ? -11.467 -3.689 -0.561 1.00 94.50 100 ASP A CA 1
ATOM 795 C C . ASP A 1 100 ? -11.550 -4.240 0.878 1.00 94.50 100 ASP A C 1
ATOM 797 O O . ASP A 1 100 ? -12.256 -3.694 1.737 1.00 94.50 100 ASP A O 1
ATOM 801 N N . SER A 1 101 ? -10.813 -5.316 1.163 1.00 91.56 101 SER A N 1
ATOM 802 C CA . SER A 1 101 ? -10.801 -5.991 2.464 1.00 91.56 101 SER A CA 1
ATOM 803 C C . SER A 1 101 ? -9.445 -5.914 3.168 1.00 91.56 101 SER A C 1
ATOM 805 O O . SER A 1 101 ? -9.402 -5.800 4.396 1.00 91.56 101 SER A O 1
ATOM 807 N N . VAL A 1 102 ? -8.344 -5.907 2.412 1.00 92.69 102 VAL A N 1
ATOM 808 C CA . VAL A 1 102 ? -6.983 -5.798 2.945 1.00 92.69 102 VAL A CA 1
ATOM 809 C C . VAL A 1 102 ? -6.599 -4.334 3.082 1.00 92.69 102 VAL A C 1
ATOM 811 O O . VAL A 1 102 ? -6.652 -3.569 2.123 1.00 92.69 102 VAL A O 1
ATOM 814 N N . SER A 1 103 ? -6.159 -3.932 4.277 1.00 94.44 103 SER A N 1
ATOM 815 C CA . SER A 1 103 ? -5.619 -2.586 4.438 1.00 94.44 103 SER A CA 1
ATOM 816 C C . SER A 1 103 ? -4.183 -2.506 3.925 1.00 94.44 103 SER A C 1
ATOM 818 O O . SER A 1 103 ? -3.324 -3.238 4.421 1.00 94.44 103 SER A O 1
ATOM 820 N N . THR A 1 104 ? -3.891 -1.553 3.043 1.00 95.56 104 THR A N 1
ATOM 821 C CA . THR A 1 104 ? -2.567 -1.383 2.417 1.00 95.56 104 THR A CA 1
ATOM 822 C C . THR A 1 104 ? -1.897 -0.093 2.878 1.00 95.56 104 THR A C 1
ATOM 824 O O . THR A 1 104 ? -2.477 0.986 2.811 1.00 95.56 104 THR A O 1
ATOM 827 N N . SER A 1 105 ? -0.660 -0.196 3.355 1.00 97.62 105 SER A N 1
ATOM 828 C CA . SER A 1 105 ? 0.202 0.945 3.661 1.00 97.62 105 SER A CA 1
ATOM 829 C C . SER A 1 105 ? 1.296 1.047 2.606 1.00 97.62 105 SER A C 1
ATOM 831 O O . SER A 1 105 ? 1.860 0.030 2.218 1.00 97.62 105 SER A O 1
ATOM 833 N N . MET A 1 106 ? 1.622 2.256 2.168 1.00 98.12 106 MET A N 1
ATOM 834 C CA . MET A 1 106 ? 2.692 2.536 1.213 1.00 98.12 106 MET A CA 1
ATOM 835 C C . MET A 1 106 ? 3.691 3.501 1.857 1.00 98.12 106 MET A C 1
ATOM 837 O O . MET A 1 106 ? 3.359 4.656 2.139 1.00 98.12 106 MET A O 1
ATOM 841 N N . THR A 1 107 ? 4.911 3.023 2.120 1.00 97.75 107 THR A N 1
ATOM 842 C CA . THR A 1 107 ? 5.995 3.848 2.679 1.00 97.75 107 THR A CA 1
ATOM 843 C C . THR A 1 107 ? 6.659 4.620 1.546 1.00 97.75 107 THR A C 1
ATOM 845 O O . THR A 1 107 ? 7.647 4.179 0.966 1.00 97.75 107 THR A O 1
ATOM 848 N N . ILE A 1 108 ? 6.056 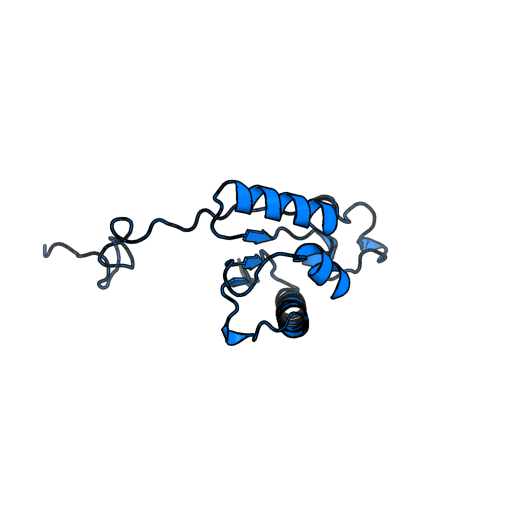5.748 1.182 1.00 98.12 108 ILE A N 1
ATOM 849 C CA . ILE A 1 108 ? 6.460 6.572 0.043 1.00 98.12 108 ILE A CA 1
ATOM 850 C C . ILE A 1 108 ? 6.232 8.053 0.364 1.00 98.12 108 ILE A C 1
ATOM 852 O O . ILE A 1 108 ? 5.236 8.396 1.006 1.00 98.12 108 ILE A O 1
ATOM 856 N N . ASN A 1 109 ? 7.159 8.922 -0.059 1.00 98.38 109 ASN A N 1
ATOM 857 C CA . ASN A 1 109 ? 7.147 10.355 0.273 1.00 98.38 109 ASN A CA 1
ATOM 858 C C . ASN A 1 109 ? 7.168 11.230 -0.984 1.00 98.38 109 ASN A C 1
ATOM 860 O O . ASN A 1 109 ? 6.108 11.631 -1.446 1.00 98.38 109 ASN A O 1
ATOM 864 N N . ALA A 1 110 ? 8.342 11.493 -1.571 1.00 97.81 110 ALA A N 1
ATOM 865 C CA . ALA 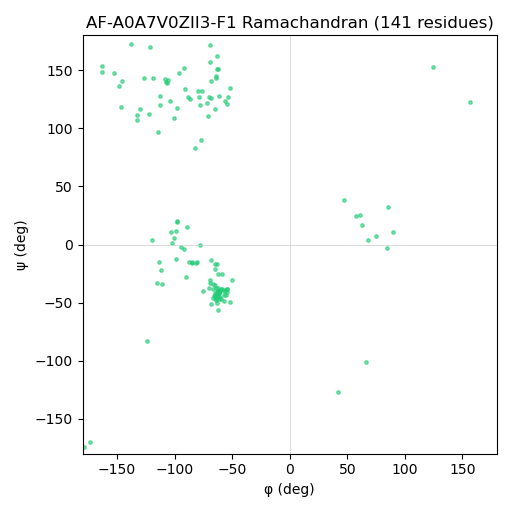A 1 110 ? 8.486 12.434 -2.689 1.00 97.81 110 ALA A CA 1
ATOM 866 C C . ALA A 1 110 ? 7.558 12.116 -3.877 1.00 97.81 110 ALA A C 1
ATOM 868 O O . ALA A 1 110 ? 6.960 13.018 -4.456 1.00 97.81 110 ALA A O 1
ATOM 869 N N . THR A 1 111 ? 7.374 10.832 -4.186 1.00 98.25 111 THR A N 1
ATOM 870 C CA . THR A 1 111 ? 6.496 10.350 -5.261 1.00 98.25 111 THR A CA 1
ATOM 871 C C . THR A 1 111 ? 5.123 9.874 -4.772 1.00 98.25 111 THR A C 1
ATOM 873 O O . THR A 1 111 ? 4.363 9.283 -5.538 1.00 98.25 111 THR A O 1
ATOM 876 N N . ALA A 1 112 ? 4.742 10.148 -3.517 1.00 98.38 112 ALA A N 1
ATOM 877 C CA . ALA A 1 112 ? 3.534 9.591 -2.902 1.00 98.38 112 ALA A CA 1
ATOM 878 C C . ALA A 1 112 ? 2.245 9.877 -3.683 1.00 98.38 112 ALA A C 1
ATOM 880 O O . ALA A 1 112 ? 1.398 8.994 -3.798 1.00 98.38 112 ALA A O 1
ATOM 881 N N . GLY A 1 113 ? 2.106 11.080 -4.248 1.00 98.31 113 GLY A N 1
ATOM 882 C CA . GLY A 1 113 ? 0.943 11.434 -5.067 1.00 98.31 113 GLY A CA 1
ATOM 883 C C . GLY A 1 113 ? 0.810 10.570 -6.325 1.00 98.31 113 GLY A C 1
ATOM 884 O O . GLY A 1 113 ? -0.297 10.169 -6.674 1.00 98.31 113 GLY A O 1
ATOM 885 N N . ILE A 1 114 ? 1.935 10.226 -6.960 1.00 98.19 114 ILE A N 1
ATOM 886 C CA . ILE A 1 114 ? 1.975 9.379 -8.160 1.00 98.19 114 ILE A CA 1
ATOM 887 C C . ILE A 1 114 ? 1.571 7.949 -7.790 1.00 98.19 114 ILE A C 1
ATOM 889 O O . ILE A 1 114 ? 0.646 7.398 -8.380 1.00 98.19 114 ILE A O 1
ATOM 893 N N . LEU A 1 115 ? 2.202 7.371 -6.763 1.00 98.44 115 LEU A N 1
ATOM 894 C CA . LEU A 1 115 ? 1.918 5.996 -6.337 1.00 98.44 115 LEU A CA 1
ATOM 895 C C . LEU A 1 115 ? 0.488 5.845 -5.798 1.00 98.44 115 LEU A C 1
ATOM 897 O O . LEU A 1 115 ? -0.147 4.819 -6.035 1.00 98.44 115 LEU A O 1
ATOM 901 N N . LEU A 1 116 ? -0.057 6.866 -5.123 1.00 98.38 116 LEU A N 1
ATOM 902 C CA . LEU A 1 116 ? -1.463 6.869 -4.715 1.00 98.38 116 LEU A CA 1
ATOM 903 C C . LEU A 1 116 ? -2.402 6.864 -5.928 1.00 98.38 116 LEU A C 1
ATOM 905 O O . LEU A 1 116 ? -3.369 6.104 -5.932 1.00 98.38 116 LEU A O 1
ATOM 909 N N . ALA A 1 117 ? -2.124 7.679 -6.949 1.00 98.31 117 ALA A N 1
ATOM 910 C CA . ALA A 1 117 ? -2.930 7.710 -8.167 1.00 98.31 117 ALA A CA 1
ATOM 911 C C . ALA A 1 117 ? -2.905 6.353 -8.883 1.00 98.31 117 ALA A C 1
ATOM 913 O O . ALA A 1 117 ? -3.961 5.813 -9.205 1.00 98.31 117 ALA A O 1
ATOM 914 N N . LEU A 1 118 ? -1.720 5.760 -9.055 1.00 98.00 118 LEU A N 1
ATOM 915 C CA . LEU A 1 118 ? -1.590 4.434 -9.658 1.00 98.00 118 LEU A CA 1
ATOM 916 C C . LEU A 1 118 ? -2.323 3.357 -8.840 1.00 98.00 118 LEU A C 1
ATOM 918 O O . LEU A 1 118 ? -2.998 2.510 -9.419 1.00 98.00 118 LEU A O 1
ATOM 922 N N . TYR A 1 119 ? -2.248 3.406 -7.505 1.00 97.94 119 TYR A N 1
ATOM 923 C CA . TYR A 1 119 ? -2.954 2.473 -6.622 1.00 97.94 119 TYR A CA 1
ATOM 924 C C . TYR A 1 119 ? -4.480 2.573 -6.763 1.00 97.94 119 TYR A C 1
ATOM 926 O O . TYR A 1 119 ? -5.153 1.549 -6.872 1.00 97.94 119 TYR A O 1
ATOM 934 N N . ILE A 1 120 ? -5.026 3.793 -6.804 1.00 98.12 120 ILE A N 1
ATOM 935 C CA . ILE A 1 120 ? -6.466 4.019 -6.996 1.00 98.12 120 ILE A CA 1
ATOM 936 C C . ILE A 1 120 ? -6.908 3.506 -8.369 1.00 98.12 120 ILE A C 1
ATOM 938 O O . ILE A 1 120 ? -7.844 2.715 -8.446 1.00 98.12 120 ILE A O 1
ATOM 942 N N . VAL A 1 121 ? -6.208 3.883 -9.443 1.00 97.88 121 VAL A 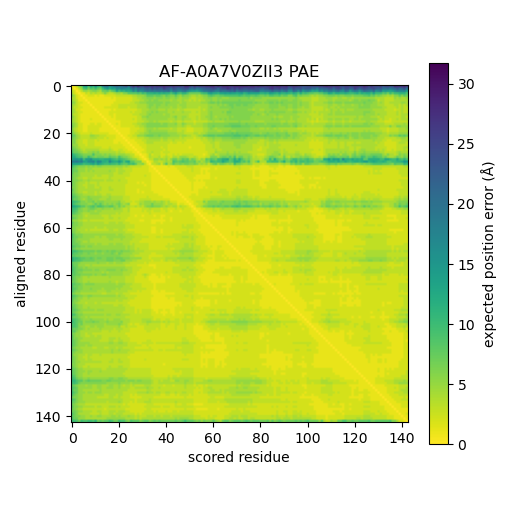N 1
ATOM 943 C CA . VAL A 1 121 ? -6.575 3.461 -10.805 1.00 97.88 121 VAL A CA 1
ATOM 944 C C . VAL A 1 121 ? -6.443 1.941 -10.971 1.00 97.88 121 VAL A C 1
ATOM 946 O O . VAL A 1 121 ? -7.289 1.311 -11.606 1.00 97.88 121 VAL A O 1
ATOM 949 N N . SER A 1 122 ? -5.424 1.322 -10.366 1.00 96.50 122 SER A N 1
ATOM 950 C CA . SER A 1 122 ? -5.261 -0.138 -10.348 1.00 96.50 122 SER A CA 1
ATOM 951 C C . SER A 1 122 ? -6.441 -0.831 -9.652 1.00 96.50 122 SER A C 1
ATOM 953 O O . SER A 1 122 ? -6.971 -1.819 -10.165 1.00 96.50 122 SER A O 1
ATOM 955 N N . ALA A 1 123 ? -6.920 -0.285 -8.529 1.00 96.50 123 ALA A N 1
ATOM 956 C CA . ALA A 1 123 ? -8.101 -0.790 -7.834 1.00 96.50 123 ALA A CA 1
ATOM 957 C C . ALA A 1 123 ? -9.389 -0.635 -8.664 1.00 96.50 123 ALA A C 1
ATOM 959 O O . ALA A 1 123 ? -10.171 -1.583 -8.772 1.00 96.50 123 ALA A O 1
ATOM 960 N N . GLU A 1 124 ? -9.586 0.520 -9.304 1.00 96.69 124 GLU A N 1
ATOM 961 C CA . GLU A 1 124 ? -10.753 0.792 -10.152 1.00 96.69 124 GLU A CA 1
ATOM 962 C C . GLU A 1 124 ? -10.829 -0.166 -11.346 1.00 96.69 124 GLU A C 1
ATOM 964 O O . GLU A 1 124 ? -11.899 -0.711 -11.629 1.00 96.69 124 GLU A O 1
ATOM 969 N N . LYS A 1 125 ? -9.692 -0.466 -11.992 1.00 94.56 125 LYS A N 1
ATOM 970 C CA . LYS A 1 125 ? -9.605 -1.488 -13.052 1.00 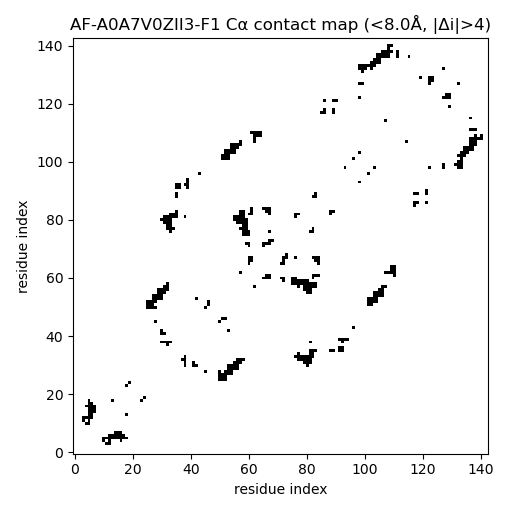94.56 125 LYS A CA 1
ATOM 971 C C . LYS A 1 125 ? -10.037 -2.884 -12.582 1.00 94.56 125 LYS A C 1
ATOM 973 O O . LYS A 1 125 ? -10.509 -3.682 -13.389 1.00 94.56 125 LYS A O 1
ATOM 978 N N . HIS A 1 126 ? -9.927 -3.164 -11.285 1.00 90.31 126 HIS A N 1
ATOM 979 C CA . HIS A 1 126 ? -10.377 -4.403 -10.648 1.00 90.31 126 HIS A CA 1
ATOM 980 C C . HIS A 1 126 ? -11.755 -4.268 -9.974 1.00 90.31 126 HIS A C 1
ATOM 982 O O . HIS A 1 126 ? -12.124 -5.094 -9.140 1.00 90.31 126 HIS A O 1
ATOM 988 N N . ASN A 1 127 ? -12.551 -3.265 -10.365 1.00 95.31 127 ASN A N 1
ATOM 989 C CA . ASN A 1 127 ? -13.902 -2.993 -9.860 1.00 95.31 127 ASN A CA 1
ATOM 990 C C . ASN A 1 127 ? -13.969 -2.691 -8.349 1.00 95.31 127 ASN A C 1
ATOM 992 O O . ASN A 1 127 ? -15.013 -2.875 -7.713 1.00 95.31 127 ASN A O 1
ATOM 996 N N . VAL A 1 128 ? -12.874 -2.203 -7.763 1.00 97.31 128 VAL A N 1
ATOM 997 C CA . VAL A 1 128 ? -12.836 -1.700 -6.388 1.00 97.31 128 VAL A CA 1
ATOM 998 C C . VAL A 1 128 ? -12.892 -0.176 -6.425 1.00 97.31 128 VAL A C 1
ATOM 1000 O O . VAL A 1 128 ? -11.936 0.481 -6.820 1.00 97.31 128 VAL A O 1
ATOM 1003 N N . ALA A 1 129 ? -14.024 0.390 -6.005 1.00 97.06 129 ALA A N 1
ATOM 1004 C CA . ALA A 1 129 ? -14.192 1.838 -5.914 1.00 97.06 129 ALA A CA 1
ATOM 1005 C C . ALA A 1 129 ? -13.233 2.453 -4.878 1.00 97.06 129 ALA A C 1
ATOM 1007 O O . ALA A 1 129 ? -12.984 1.849 -3.828 1.00 97.06 129 ALA A O 1
ATOM 1008 N N . ALA A 1 130 ? -12.739 3.663 -5.149 1.00 96.44 130 ALA A N 1
ATOM 1009 C CA . ALA A 1 130 ? -11.741 4.341 -4.322 1.00 96.44 130 ALA A CA 1
ATOM 1010 C C . ALA A 1 130 ? -12.162 4.459 -2.843 1.00 96.44 130 ALA A C 1
ATOM 1012 O O . ALA A 1 130 ? -11.347 4.249 -1.947 1.00 96.44 130 ALA A O 1
ATOM 1013 N N . GLU A 1 131 ? -13.445 4.704 -2.564 1.00 96.75 131 GLU A N 1
ATOM 1014 C CA . GLU A 1 131 ? -13.996 4.797 -1.206 1.00 96.75 131 GLU A CA 1
ATOM 1015 C C . GLU A 1 131 ? -13.937 3.493 -0.392 1.00 96.75 131 GLU A C 1
ATOM 1017 O O . GLU A 1 131 ? -14.071 3.521 0.834 1.00 96.75 131 GLU A O 1
ATOM 1022 N N . LYS A 1 132 ? -13.740 2.339 -1.043 1.00 97.00 132 LYS A N 1
ATOM 1023 C CA . LYS A 1 132 ? -13.565 1.051 -0.356 1.00 97.00 132 LYS A CA 1
ATOM 1024 C C . LYS A 1 132 ? -12.122 0.804 0.075 1.00 97.00 132 LYS A C 1
ATOM 1026 O O . LYS A 1 132 ? -11.889 -0.066 0.916 1.00 97.00 132 LYS A O 1
ATOM 1031 N N . LEU A 1 133 ? -11.165 1.552 -0.471 1.00 97.00 133 LEU A N 1
ATOM 1032 C CA . LEU A 1 133 ? -9.754 1.382 -0.159 1.00 97.00 133 LEU A CA 1
ATOM 1033 C C . LEU A 1 133 ? -9.465 1.848 1.268 1.00 97.00 133 LEU A C 1
ATOM 1035 O O . LEU A 1 133 ? -9.756 2.976 1.662 1.00 97.00 133 LEU A O 1
ATOM 1039 N N . LYS A 1 134 ? -8.846 0.968 2.054 1.00 96.25 134 LYS A N 1
ATOM 1040 C CA . LYS A 1 134 ? -8.404 1.270 3.420 1.00 96.25 134 LYS A CA 1
ATOM 1041 C C . LYS A 1 134 ? -6.893 1.269 3.451 1.00 96.25 134 LYS A C 1
ATOM 1043 O O . LYS A 1 134 ? -6.270 0.235 3.223 1.00 96.25 134 LYS A O 1
ATOM 1048 N N . GLY A 1 135 ? -6.272 2.381 3.806 1.00 96.12 135 GLY A N 1
ATOM 1049 C CA . GLY A 1 135 ? -4.823 2.422 3.735 1.00 96.12 135 GLY A CA 1
ATOM 1050 C C . GLY A 1 135 ? -4.173 3.661 4.295 1.00 96.12 135 GLY A C 1
ATOM 1051 O O . GLY A 1 135 ? -4.791 4.476 4.977 1.00 96.12 135 GLY A O 1
ATOM 1052 N N . THR A 1 136 ? -2.880 3.755 4.029 1.00 98.00 136 THR A N 1
ATOM 1053 C CA . THR A 1 136 ? -2.041 4.878 4.433 1.00 98.00 136 THR A CA 1
ATOM 1054 C C . THR A 1 136 ? -0.957 5.075 3.386 1.00 98.00 136 THR A C 1
ATOM 1056 O O . THR A 1 136 ? -0.351 4.108 2.935 1.00 98.00 136 THR A O 1
ATOM 1059 N N . ILE A 1 137 ? -0.698 6.323 3.019 1.00 97.56 137 ILE A N 1
ATOM 1060 C CA . ILE A 1 137 ? 0.557 6.727 2.384 1.00 97.56 137 ILE A CA 1
ATOM 1061 C C . ILE A 1 137 ? 1.368 7.486 3.425 1.00 97.56 137 ILE A C 1
ATOM 1063 O O . ILE A 1 137 ? 0.776 8.211 4.224 1.00 97.56 137 ILE A O 1
ATOM 1067 N N . GLN A 1 138 ? 2.688 7.298 3.454 1.00 98.25 138 GLN A N 1
ATOM 1068 C CA . GLN A 1 138 ? 3.527 7.992 4.434 1.00 98.25 138 GLN A CA 1
ATOM 1069 C C . GLN A 1 138 ? 3.456 9.510 4.235 1.00 98.25 138 GLN A C 1
ATOM 1071 O O . GLN A 1 138 ? 3.041 10.209 5.153 1.00 98.25 138 GLN A O 1
ATOM 1076 N N . ASN A 1 139 ? 3.784 9.991 3.031 1.00 97.94 139 ASN A N 1
ATOM 1077 C CA . ASN A 1 139 ? 3.599 11.380 2.597 1.00 97.94 139 ASN A CA 1
ATOM 1078 C C . ASN A 1 139 ? 4.075 12.442 3.612 1.00 97.94 139 ASN A C 1
ATOM 1080 O O . ASN A 1 139 ? 3.440 13.483 3.779 1.00 97.94 139 ASN A O 1
ATOM 1084 N N . ASP A 1 140 ? 5.193 12.175 4.288 1.00 97.69 140 ASP A N 1
ATOM 1085 C CA . ASP A 1 140 ? 5.832 13.113 5.207 1.00 97.69 140 ASP A CA 1
ATOM 1086 C C . ASP A 1 140 ? 7.192 13.509 4.636 1.00 97.69 140 ASP A C 1
ATOM 1088 O O . ASP A 1 140 ? 8.189 12.792 4.754 1.00 97.69 140 ASP A O 1
ATOM 1092 N N . ILE A 1 141 ? 7.208 14.654 3.955 1.00 96.62 141 ILE A N 1
ATOM 1093 C CA . ILE A 1 141 ? 8.408 15.172 3.298 1.00 96.62 141 ILE A CA 1
ATOM 1094 C C . ILE A 1 141 ? 9.305 15.983 4.245 1.00 96.62 141 ILE A C 1
ATOM 1096 O O . ILE A 1 141 ? 10.452 16.246 3.898 1.00 96.62 141 ILE A O 1
ATOM 1100 N N . LEU A 1 142 ? 8.797 16.399 5.413 1.00 97.38 142 LEU A N 1
ATOM 1101 C CA . LEU A 1 142 ? 9.516 17.290 6.335 1.00 97.38 142 LEU A CA 1
ATOM 1102 C C . LEU A 1 142 ? 10.369 16.539 7.360 1.00 97.38 142 LEU A C 1
ATOM 1104 O O . LEU A 1 142 ? 11.346 17.106 7.846 1.00 97.38 142 LEU A O 1
ATOM 1108 N N . LYS A 1 143 ? 9.972 15.312 7.709 1.00 85.75 143 LYS A N 1
ATOM 1109 C CA . LYS A 1 143 ? 10.628 14.465 8.716 1.00 85.75 143 LYS A CA 1
ATOM 1110 C C . LYS A 1 143 ? 12.130 14.263 8.529 1.00 85.75 143 LYS A C 1
ATOM 1112 O O . LYS A 1 143 ? 12.587 14.069 7.373 1.00 85.75 143 LYS A O 1
#

Sequence (143 aa):
MTRENPGQFPFTRGIYSEMYKTRLWTMRQYAGFTTAEESNKRYKYLLDNGVSGLSVAFDLPTQIGYDSDHEMALGEVGKVGVPISTIEDLEILFKDIPLDSVSTSMTINATAGILLALYIVSAEKHNVAAEKLKGTIQNDILK

Radius of gyration: 17.69 Å; C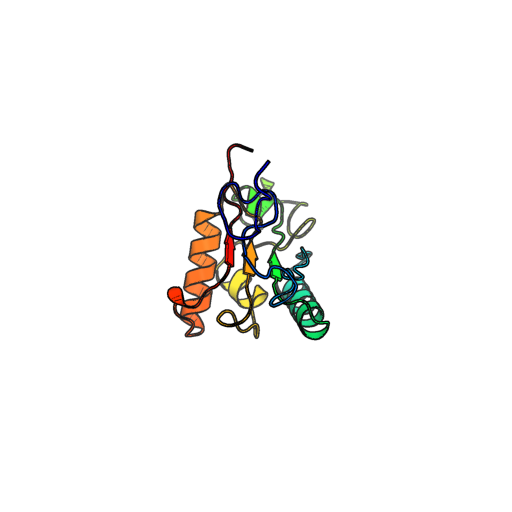α contacts (8 Å, |Δi|>4): 255; chains: 1; bounding box: 36×34×58 Å

pLDDT: mean 95.67, std 4.25, range [66.19, 98.5]

Foldseek 3Di:
DPDDAACDPVNPVHVDRCAVVVPDDQQEDEDFADELQVLLVVVVVCVVVPRQAYEFDEWPCLQVPHACPDPVNPPGARHGGYYDDDLVRVLSNCPPPPQLRHEYEYAHEPCQVVVLVSNQVSCVVVVHHPVSGHYYYPHDPPD

Mean predicted aligned error: 3.48 Å